Protein AF-A0A3D1A355-F1 (afdb_monomer)

pLDDT: mean 81.99, std 17.06, range [31.64, 97.62]

Mean predicted aligned error: 8.88 Å

Secondary structure (DSSP, 8-state):
----TT--PPPEEEEE-TTS-EEEEEE----TT-TT-TT--B-HHHHHHHHHHHHSSSSPPPEESSPPBSSPPPPHHHHHHHHHHHTTTTS--PPP---SS--S---GGGGHHHHHHHHHHHHHHHHHS-HHHHHHHHHHHHHHHHHHHHHHHHHHH---

Radius of gyration: 21.63 Å; Cα contacts (8 Å, |Δi|>4): 149; chains: 1; bounding box: 50×32×64 Å

Structure (mmCIF, N/CA/C/O backbone):
data_AF-A0A3D1A355-F1
#
_entry.id   AF-A0A3D1A355-F1
#
loop_
_atom_site.group_PDB
_atom_site.id
_atom_site.type_symbol
_atom_site.label_atom_id
_atom_site.label_alt_id
_atom_site.label_comp_id
_atom_site.label_asym_id
_atom_site.label_entity_id
_atom_site.label_seq_id
_atom_site.pdbx_PDB_ins_code
_atom_site.Cartn_x
_atom_site.Cartn_y
_atom_site.Cartn_z
_atom_site.occupancy
_atom_site.B_iso_or_equiv
_atom_site.auth_seq_id
_atom_site.auth_comp_id
_atom_site.auth_asym_id
_atom_site.auth_atom_id
_atom_site.pdbx_PDB_model_num
ATOM 1 N N . TRP A 1 1 ? 12.886 -3.132 8.951 1.00 47.22 1 TRP A N 1
ATOM 2 C CA . TRP A 1 1 ? 11.843 -3.458 9.930 1.00 47.22 1 TRP A CA 1
ATOM 3 C C . TRP A 1 1 ? 12.522 -3.608 11.264 1.00 47.22 1 TRP A C 1
ATOM 5 O O . TRP A 1 1 ? 13.212 -4.596 11.475 1.00 47.22 1 TRP A O 1
ATOM 15 N N . THR A 1 2 ? 12.429 -2.596 12.118 1.00 43.81 2 THR A N 1
ATOM 16 C CA . THR A 1 2 ? 12.833 -2.747 13.516 1.00 43.81 2 THR A CA 1
ATOM 17 C C . THR A 1 2 ? 11.943 -3.853 14.099 1.00 43.81 2 THR A C 1
ATOM 19 O O . THR A 1 2 ? 10.780 -3.959 13.720 1.00 43.81 2 THR A O 1
ATOM 22 N N . ARG A 1 3 ? 12.455 -4.768 14.911 1.00 45.69 3 ARG A N 1
ATOM 23 C CA . ARG A 1 3 ? 11.621 -5.766 15.596 1.00 45.69 3 ARG A CA 1
ATOM 24 C C . ARG A 1 3 ? 11.493 -5.255 17.019 1.00 45.69 3 ARG A C 1
ATOM 26 O O . ARG A 1 3 ? 12.492 -5.217 17.726 1.00 45.69 3 ARG A O 1
ATOM 33 N N . HIS A 1 4 ? 10.320 -4.757 17.401 1.00 51.03 4 HIS A N 1
ATOM 34 C CA . HIS A 1 4 ? 10.107 -4.374 18.791 1.00 51.03 4 HIS A CA 1
ATOM 35 C C . HIS A 1 4 ? 10.024 -5.665 19.630 1.00 51.03 4 HIS A C 1
ATOM 37 O O . HIS A 1 4 ? 9.323 -6.587 19.199 1.00 51.03 4 HIS A O 1
ATOM 43 N N . PRO A 1 5 ? 10.725 -5.771 20.778 1.00 57.66 5 PRO A N 1
ATOM 44 C CA . PRO A 1 5 ? 10.780 -7.001 21.579 1.00 57.66 5 PRO A CA 1
ATOM 45 C C . PRO A 1 5 ? 9.397 -7.549 21.952 1.00 57.66 5 PRO A C 1
ATOM 47 O O . PRO A 1 5 ? 9.200 -8.757 21.978 1.00 57.66 5 PRO A O 1
ATOM 50 N N . ASN A 1 6 ? 8.426 -6.650 22.137 1.00 61.88 6 ASN A N 1
ATOM 51 C CA . ASN A 1 6 ? 7.062 -6.973 22.566 1.00 61.88 6 ASN A CA 1
ATOM 52 C C . ASN A 1 6 ? 6.044 -6.956 21.410 1.00 61.88 6 ASN A C 1
ATOM 54 O O . ASN A 1 6 ? 4.846 -6.826 21.639 1.00 61.88 6 ASN A O 1
ATOM 58 N N . GLY A 1 7 ? 6.506 -7.009 20.156 1.00 58.78 7 GLY A N 1
ATOM 59 C CA . GLY A 1 7 ? 5.642 -6.827 18.989 1.00 58.78 7 GLY A CA 1
ATOM 60 C C . GLY A 1 7 ? 5.200 -5.373 18.788 1.00 58.78 7 GLY A C 1
ATOM 61 O O . GLY A 1 7 ? 5.678 -4.454 19.457 1.00 58.78 7 GLY A O 1
ATOM 62 N N . TYR A 1 8 ? 4.318 -5.160 17.812 1.00 64.81 8 TYR A N 1
ATOM 63 C CA . TYR A 1 8 ? 3.795 -3.844 17.449 1.00 64.81 8 TYR A CA 1
ATOM 64 C C . TYR A 1 8 ? 2.334 -3.720 17.862 1.00 64.81 8 TYR A C 1
ATOM 66 O O . TYR A 1 8 ? 1.510 -4.529 17.441 1.00 64.81 8 TYR A O 1
ATOM 74 N N . TYR A 1 9 ? 2.002 -2.671 18.616 1.00 67.81 9 TYR A N 1
ATOM 75 C CA . TYR A 1 9 ? 0.607 -2.312 18.852 1.00 67.81 9 TYR A CA 1
ATOM 76 C C . TYR A 1 9 ? -0.047 -1.902 17.534 1.00 67.81 9 TYR A C 1
ATOM 78 O O . TYR A 1 9 ? 0.402 -0.968 16.861 1.00 67.81 9 TYR A O 1
ATOM 86 N N . GLN A 1 10 ? -1.106 -2.617 17.171 1.00 74.44 10 GLN A N 1
ATOM 87 C CA . GLN A 1 10 ? -1.944 -2.273 16.035 1.00 74.44 10 GLN A CA 1
ATOM 88 C C . GLN A 1 10 ? -3.004 -1.262 16.469 1.00 74.44 10 GLN A C 1
ATOM 90 O O . GLN A 1 10 ? -3.483 -1.322 17.602 1.00 74.44 10 GLN A O 1
ATOM 95 N N . PRO A 1 11 ? -3.386 -0.325 15.591 1.00 82.38 11 PRO A N 1
ATOM 96 C CA . PRO A 1 11 ? -4.512 0.548 15.864 1.00 82.38 11 PRO A CA 1
ATOM 97 C C . PRO A 1 11 ? -5.788 -0.255 16.093 1.00 82.38 11 PRO A C 1
ATOM 99 O O . PRO A 1 11 ? -6.059 -1.223 15.381 1.00 82.38 11 PRO A O 1
ATOM 102 N N . ALA A 1 12 ? -6.586 0.203 17.043 1.00 89.12 12 ALA A N 1
ATOM 103 C CA . ALA A 1 12 ? -7.911 -0.313 17.325 1.00 89.12 12 ALA A CA 1
ATOM 104 C C . ALA A 1 12 ? -8.807 0.847 17.764 1.00 89.12 12 ALA A C 1
ATOM 106 O O . ALA A 1 12 ? -8.314 1.886 18.209 1.00 89.12 12 ALA A O 1
ATOM 107 N N . ILE A 1 13 ? -10.113 0.661 17.620 1.00 93.06 13 ILE A N 1
ATOM 108 C CA . ILE A 1 13 ? -11.136 1.554 18.159 1.00 93.06 13 ILE A CA 1
ATOM 109 C C . ILE A 1 13 ? -12.038 0.682 19.017 1.00 93.06 13 ILE A C 1
ATOM 111 O O . ILE A 1 13 ? -12.472 -0.377 18.571 1.00 93.06 13 ILE A O 1
ATOM 115 N N . VAL A 1 14 ? -12.312 1.120 20.239 1.00 95.56 14 VAL A N 1
ATOM 116 C CA . VAL A 1 14 ? -13.315 0.508 21.105 1.00 95.56 14 VAL A CA 1
ATOM 117 C C . VAL A 1 14 ? -14.137 1.621 21.740 1.00 95.56 14 VAL A C 1
ATOM 119 O O . VAL A 1 14 ? -13.577 2.598 22.235 1.00 95.56 14 VAL A O 1
ATOM 122 N N . ALA A 1 15 ? -15.455 1.488 21.688 1.00 96.75 15 ALA A N 1
ATOM 123 C CA . ALA A 1 15 ? -16.397 2.350 22.384 1.00 96.75 15 ALA A CA 1
ATOM 124 C C . ALA A 1 15 ? -17.159 1.500 23.397 1.00 96.75 15 ALA A C 1
ATOM 126 O O . ALA A 1 15 ? -17.649 0.422 23.057 1.00 96.75 15 ALA A O 1
ATOM 127 N N . ILE A 1 16 ? -17.231 1.976 24.637 1.00 96.62 16 ILE A N 1
ATOM 128 C CA . ILE A 1 16 ? -17.814 1.248 25.765 1.00 96.62 16 ILE A CA 1
ATOM 129 C C . ILE A 1 16 ? -18.778 2.192 26.487 1.00 96.62 16 ILE A C 1
ATOM 131 O O . ILE A 1 16 ? -18.446 3.360 26.701 1.00 96.62 16 ILE A O 1
ATOM 135 N N . SER A 1 17 ? -19.972 1.708 26.831 1.00 95.00 17 SER A N 1
ATOM 136 C CA . SER A 1 17 ? -20.941 2.452 27.638 1.00 95.00 17 SER A CA 1
ATOM 137 C C . SER A 1 17 ? -20.497 2.534 29.104 1.00 95.00 17 SER A C 1
ATOM 139 O O . SER A 1 17 ? -19.560 1.855 29.531 1.00 95.00 17 SER A O 1
ATOM 141 N N . LYS A 1 18 ? -21.185 3.348 29.914 1.00 93.69 18 LYS A N 1
ATOM 142 C CA . LYS A 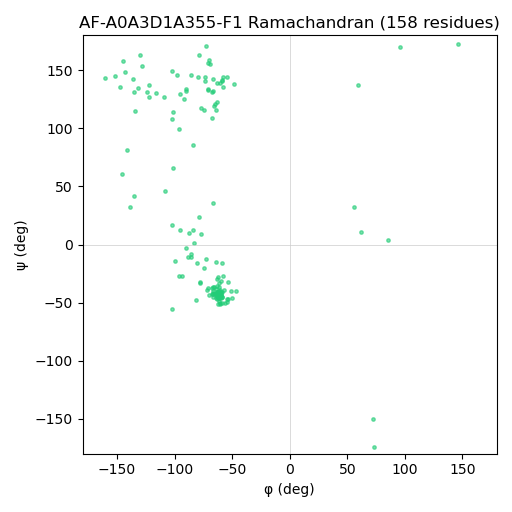1 18 ? -20.892 3.453 31.356 1.00 93.69 18 LYS A CA 1
ATOM 143 C C . LYS A 1 18 ? -21.121 2.133 32.098 1.00 93.69 18 LYS A C 1
ATOM 145 O O . LYS A 1 18 ? -20.464 1.867 33.095 1.00 93.69 18 LYS A O 1
ATOM 150 N N . GLU A 1 19 ? -22.020 1.308 31.583 1.00 93.25 19 GLU A N 1
ATOM 151 C CA . GLU A 1 19 ? -22.401 -0.005 32.102 1.00 93.25 19 GLU A CA 1
ATOM 152 C C . GLU A 1 19 ? -21.438 -1.115 31.643 1.00 93.25 19 GLU A C 1
ATOM 154 O O . GLU A 1 19 ? -21.643 -2.281 31.965 1.00 93.25 19 GLU A O 1
ATOM 159 N N . GLY A 1 20 ? -20.387 -0.774 30.885 1.00 93.50 20 GLY A N 1
ATOM 160 C CA . GLY A 1 20 ? -19.388 -1.728 30.398 1.00 93.50 20 GLY A CA 1
ATOM 161 C C . GLY A 1 20 ? -19.764 -2.443 29.098 1.00 93.50 20 GLY A C 1
ATOM 162 O O . GLY A 1 20 ? -18.994 -3.277 28.631 1.00 93.50 20 GLY A O 1
ATOM 163 N N . LYS A 1 21 ? -20.904 -2.102 28.486 1.00 95.00 21 LYS A N 1
ATOM 164 C CA . LYS A 1 21 ? -21.349 -2.668 27.205 1.00 95.00 21 LYS A CA 1
ATOM 165 C C . LYS A 1 21 ? -20.482 -2.153 26.057 1.00 95.00 21 LYS A C 1
ATOM 167 O O . LYS A 1 21 ? -20.264 -0.947 25.938 1.00 95.00 21 LYS A O 1
ATOM 172 N N . ILE A 1 22 ? -20.041 -3.035 25.166 1.00 97.00 22 ILE A N 1
ATOM 173 C CA . ILE A 1 22 ? -19.298 -2.652 23.960 1.00 97.00 22 ILE A CA 1
ATOM 174 C C . ILE A 1 22 ? -20.280 -2.092 22.927 1.00 97.00 22 ILE A C 1
ATOM 176 O O . ILE A 1 22 ? -21.151 -2.804 22.437 1.00 97.00 22 ILE A O 1
ATOM 180 N N . LEU A 1 23 ? -20.115 -0.821 22.567 1.00 97.25 23 LEU A N 1
ATOM 181 C CA . LEU A 1 23 ? -20.941 -0.125 21.573 1.00 97.25 23 LEU A CA 1
ATOM 182 C C . LEU A 1 23 ? -20.335 -0.177 20.169 1.00 97.25 23 LEU A C 1
ATOM 184 O O . LEU A 1 23 ? -21.047 -0.105 19.179 1.00 97.25 23 LEU A O 1
ATOM 188 N N . TYR A 1 24 ? -19.014 -0.301 20.075 1.00 97.62 24 TYR A N 1
ATOM 189 C CA . TYR A 1 24 ? -18.309 -0.490 18.813 1.00 97.62 24 TYR A CA 1
ATOM 190 C C . TYR A 1 24 ? -16.928 -1.072 19.091 1.00 97.62 24 TYR A C 1
ATOM 192 O O . TYR A 1 24 ? -16.281 -0.695 20.072 1.00 97.62 24 TYR A O 1
ATOM 200 N N . ARG A 1 25 ? -16.442 -1.965 18.228 1.00 96.19 25 ARG A N 1
ATOM 201 C CA . ARG A 1 25 ? -15.057 -2.436 18.285 1.00 96.19 25 ARG A CA 1
ATOM 202 C C . ARG A 1 25 ? -14.523 -2.753 16.896 1.00 96.19 25 ARG A C 1
ATOM 204 O O . ARG A 1 25 ? -15.161 -3.437 16.106 1.00 96.19 25 ARG A O 1
ATOM 211 N N . TRP A 1 26 ? -13.305 -2.301 16.644 1.00 93.75 26 TRP A N 1
ATOM 212 C CA . TRP A 1 26 ? -12.553 -2.546 15.423 1.00 93.75 26 TRP A CA 1
ATOM 213 C C . TRP A 1 26 ? -11.077 -2.728 15.761 1.00 93.75 26 TRP A C 1
ATOM 215 O O . TRP A 1 26 ? -10.551 -2.091 16.678 1.00 93.75 26 TRP A O 1
ATOM 225 N N . ARG A 1 27 ? -10.379 -3.547 14.976 1.00 87.88 27 ARG A N 1
ATOM 226 C CA . ARG A 1 27 ? -8.920 -3.663 15.032 1.00 87.88 27 ARG A CA 1
ATOM 227 C C . ARG A 1 27 ? -8.337 -3.681 13.631 1.00 87.88 27 ARG A C 1
ATOM 229 O O . ARG A 1 27 ? -8.873 -4.313 12.725 1.00 87.88 27 ARG A O 1
ATOM 236 N N . CYS A 1 28 ? -7.189 -3.043 13.473 1.00 80.88 28 CYS A N 1
ATOM 237 C CA . CYS A 1 28 ? -6.420 -3.111 12.245 1.00 80.88 28 CYS A CA 1
ATOM 238 C C . CYS A 1 28 ? -5.878 -4.532 12.058 1.00 80.88 28 CYS A C 1
ATOM 240 O O . CYS A 1 28 ? -4.962 -4.932 12.769 1.00 80.88 28 CYS A O 1
ATOM 242 N N . VAL A 1 29 ? -6.415 -5.284 11.097 1.00 74.81 29 VAL A N 1
ATOM 243 C CA . VAL A 1 29 ? -5.840 -6.569 10.684 1.00 74.81 29 VAL A CA 1
ATOM 244 C C . VAL A 1 29 ? -4.877 -6.317 9.520 1.00 74.81 29 VAL A C 1
ATOM 246 O O . VAL A 1 29 ? -5.274 -5.724 8.512 1.00 74.81 29 VAL A O 1
ATOM 249 N N . PRO A 1 30 ? -3.611 -6.742 9.615 1.00 63.25 30 PRO A N 1
ATOM 250 C CA . PRO A 1 30 ? -2.671 -6.645 8.508 1.00 63.25 30 PRO A CA 1
ATOM 251 C C . PRO A 1 30 ? -3.139 -7.523 7.351 1.00 63.25 30 PRO A C 1
ATOM 253 O O . PRO A 1 30 ? -3.223 -8.742 7.472 1.00 63.25 30 PRO A O 1
ATOM 256 N N . ARG A 1 31 ? -3.461 -6.894 6.225 1.00 62.41 31 ARG A N 1
ATOM 257 C CA . ARG A 1 31 ? -3.882 -7.558 4.987 1.00 62.41 31 ARG A CA 1
ATOM 258 C C . ARG A 1 31 ? -3.052 -7.014 3.823 1.00 62.41 31 ARG A C 1
ATOM 260 O O . ARG A 1 31 ? -2.499 -5.917 3.911 1.00 62.41 31 ARG A O 1
ATOM 267 N N . TYR A 1 32 ? -3.033 -7.726 2.693 1.00 56.06 32 TYR A N 1
ATOM 268 C CA . TYR A 1 32 ? -2.512 -7.196 1.416 1.00 56.06 32 TYR A CA 1
ATOM 269 C C . TYR A 1 32 ? -3.228 -5.941 0.940 1.00 56.06 32 TYR A C 1
ATOM 271 O O . TYR A 1 32 ? -2.751 -5.263 0.046 1.00 56.06 32 TYR A O 1
ATOM 279 N N . SER A 1 33 ? -4.391 -5.650 1.498 1.00 53.28 33 SER A N 1
ATOM 280 C CA . SER A 1 33 ? -5.142 -4.436 1.246 1.00 53.28 33 SER A CA 1
ATOM 281 C C . SER A 1 33 ? -4.868 -3.357 2.290 1.00 53.28 33 SER A C 1
ATOM 283 O O . SER A 1 33 ? -5.649 -2.436 2.346 1.00 53.28 33 SER A O 1
ATOM 285 N N . ASN A 1 34 ? -3.841 -3.480 3.144 1.00 57.19 34 ASN A N 1
ATOM 286 C CA . ASN A 1 34 ? -3.494 -2.514 4.200 1.00 57.19 34 ASN A CA 1
ATOM 287 C C . ASN A 1 34 ? -1.971 -2.253 4.223 1.00 57.19 34 ASN A C 1
ATOM 289 O O . ASN A 1 34 ? -1.285 -2.275 5.250 1.00 57.19 34 ASN A O 1
ATOM 293 N N . LEU A 1 35 ? -1.411 -2.124 3.018 1.00 57.50 35 LEU A N 1
ATOM 294 C CA . LEU A 1 35 ? 0.026 -2.158 2.723 1.00 57.50 35 LEU A CA 1
ATOM 295 C C . LEU A 1 35 ? 0.764 -0.896 3.146 1.00 57.50 35 LEU A C 1
ATOM 297 O O . LEU A 1 35 ? 1.981 -0.924 3.343 1.00 57.50 35 LEU A O 1
ATOM 301 N N . SER A 1 36 ? 0.031 0.202 3.326 1.00 51.72 36 SER A N 1
ATOM 302 C CA . SER A 1 36 ? 0.573 1.427 3.906 1.00 51.72 36 SER A CA 1
ATOM 303 C C . SER A 1 36 ? 0.714 1.346 5.437 1.00 51.72 36 SER A C 1
ATOM 305 O O . SER A 1 36 ? 1.015 2.352 6.084 1.00 51.72 36 SER A O 1
ATOM 307 N N . GLY A 1 37 ? 0.524 0.158 6.022 1.00 54.34 37 GLY A N 1
ATOM 308 C CA . GLY A 1 37 ? 0.563 -0.071 7.458 1.00 54.34 37 GLY A CA 1
ATOM 309 C C . GLY A 1 37 ? -0.666 0.504 8.152 1.00 54.34 37 GLY A C 1
ATOM 310 O O . GLY A 1 37 ? -1.731 0.636 7.575 1.00 54.34 37 GLY A O 1
ATOM 311 N N . ALA A 1 38 ? -0.499 0.910 9.405 1.00 54.91 38 ALA A N 1
ATOM 312 C CA . ALA A 1 38 ? -1.508 1.546 10.250 1.00 54.91 38 ALA A CA 1
ATOM 313 C C . ALA A 1 38 ? -1.949 2.957 9.778 1.00 54.91 38 ALA A C 1
ATOM 315 O O . ALA A 1 38 ? -2.172 3.827 10.622 1.00 54.91 38 ALA A O 1
ATOM 316 N N . GLY A 1 39 ? -2.043 3.229 8.475 1.00 57.81 39 GLY A N 1
ATOM 317 C CA . GLY A 1 39 ? -2.400 4.542 7.928 1.00 57.81 39 GLY A CA 1
ATOM 318 C C . GLY A 1 39 ? -3.906 4.798 7.913 1.00 57.81 39 GLY A C 1
ATOM 319 O O . GLY A 1 39 ? -4.353 5.833 8.400 1.00 57.81 39 GLY A O 1
ATOM 320 N N . ALA A 1 40 ? -4.685 3.834 7.425 1.00 70.25 40 ALA A N 1
ATOM 321 C CA . ALA A 1 40 ? -6.132 3.969 7.310 1.00 70.25 40 ALA A CA 1
ATOM 322 C C . ALA A 1 40 ? -6.840 3.724 8.654 1.00 70.25 40 ALA A C 1
ATOM 324 O O . ALA A 1 40 ? -6.422 2.889 9.467 1.00 70.25 40 ALA A O 1
ATOM 325 N N . ARG A 1 41 ? -7.912 4.474 8.904 1.00 82.12 41 ARG A N 1
ATOM 326 C CA . ARG A 1 41 ? -8.811 4.298 10.052 1.00 82.12 41 ARG A CA 1
ATOM 327 C C . ARG A 1 41 ? -10.245 4.218 9.545 1.00 82.12 41 ARG A C 1
ATOM 329 O O . ARG A 1 41 ? -10.517 4.824 8.505 1.00 82.12 41 ARG A O 1
ATOM 336 N N . PRO A 1 42 ? -11.139 3.550 10.289 1.00 90.06 42 PRO A N 1
ATOM 337 C CA . PRO A 1 42 ? -12.566 3.748 10.114 1.00 90.06 42 PRO A CA 1
ATOM 338 C C . PRO A 1 42 ? -12.898 5.246 10.097 1.00 90.06 42 PRO A C 1
ATOM 340 O O . PRO A 1 42 ? -12.315 6.018 10.869 1.00 90.06 42 PRO A O 1
ATOM 343 N N . ALA A 1 43 ? -13.779 5.655 9.194 1.00 91.62 43 ALA A N 1
ATOM 344 C CA . ALA A 1 43 ? -14.250 7.022 9.078 1.00 91.62 43 ALA A CA 1
ATOM 345 C C . ALA A 1 43 ? -15.005 7.420 10.357 1.00 91.62 43 ALA A C 1
ATOM 347 O O . ALA A 1 43 ? -15.697 6.608 10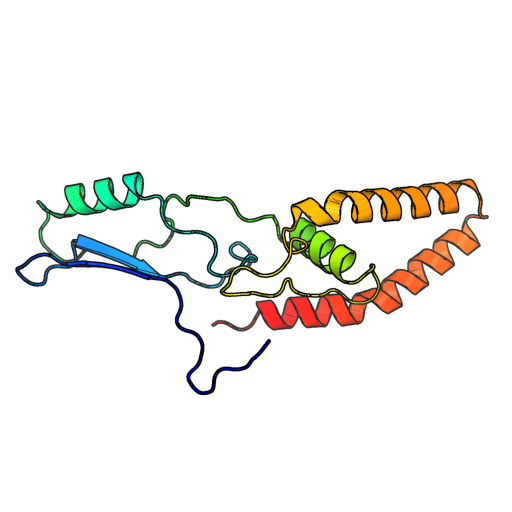.970 1.00 91.62 43 ALA A O 1
ATOM 348 N N . ALA A 1 44 ? -14.792 8.649 10.830 1.00 93.06 44 ALA A N 1
ATOM 349 C CA . ALA A 1 44 ? -15.276 9.063 12.148 1.00 93.06 44 ALA A CA 1
ATOM 350 C C . ALA A 1 44 ? -16.811 9.130 12.213 1.00 93.06 44 ALA A C 1
ATOM 352 O O . ALA A 1 44 ? -17.404 8.764 13.224 1.00 93.06 44 ALA A O 1
ATOM 353 N N . ASP A 1 45 ? -17.434 9.570 11.125 1.00 95.56 45 ASP A N 1
ATOM 354 C CA . ASP A 1 45 ? -18.876 9.577 10.901 1.00 95.56 45 ASP A CA 1
ATOM 355 C C . ASP A 1 45 ? -19.457 8.162 10.872 1.00 95.56 45 ASP A C 1
ATOM 357 O O . ASP A 1 45 ? -20.419 7.896 11.591 1.00 95.56 45 ASP A O 1
ATOM 361 N N . TYR A 1 46 ? -18.826 7.241 10.140 1.00 95.56 46 TYR A N 1
ATOM 362 C CA . TYR A 1 46 ? -19.195 5.825 10.142 1.00 95.56 46 TYR A CA 1
ATOM 363 C C . TYR A 1 46 ? -19.152 5.238 11.561 1.00 95.56 46 TYR A C 1
ATOM 365 O O . TYR A 1 46 ? -20.131 4.665 12.038 1.00 95.56 46 TYR A O 1
ATOM 373 N N . VAL A 1 47 ? -18.044 5.439 12.286 1.00 96.12 47 VAL A N 1
ATOM 374 C CA . VAL A 1 47 ? -17.894 4.948 13.667 1.00 96.12 47 VAL A CA 1
ATOM 375 C C . VAL A 1 47 ? -18.972 5.529 14.578 1.00 96.12 47 VAL A C 1
ATOM 377 O O . VAL A 1 47 ? -19.549 4.804 15.386 1.00 96.12 47 VAL A O 1
ATOM 380 N N . TRP A 1 48 ? -19.256 6.827 14.460 1.00 96.69 48 TRP A N 1
ATOM 381 C CA . TRP A 1 48 ? -20.277 7.478 15.273 1.00 96.69 48 TRP A CA 1
ATOM 382 C C . TRP A 1 48 ? -21.671 6.900 15.017 1.00 96.69 48 TRP A C 1
ATOM 384 O O . TRP A 1 48 ? -22.377 6.576 15.971 1.00 96.69 48 TRP A O 1
ATOM 394 N N . GLN A 1 49 ? -22.035 6.684 13.752 1.00 96.31 49 GLN A N 1
ATOM 395 C CA . GLN A 1 49 ? -23.302 6.048 13.386 1.00 96.31 49 GLN A CA 1
ATOM 396 C C . GLN A 1 49 ? -23.422 4.636 13.972 1.00 96.31 49 GLN A C 1
ATOM 398 O O . GLN A 1 49 ? -24.461 4.297 14.538 1.00 96.31 49 GLN A O 1
ATOM 403 N N . GLN A 1 50 ? -22.351 3.836 13.912 1.00 96.44 50 GLN A N 1
ATOM 404 C CA . GLN A 1 50 ? -22.344 2.487 14.487 1.00 96.44 50 GLN A CA 1
ATOM 405 C C . GLN A 1 50 ? -22.525 2.497 16.006 1.00 96.44 50 GLN A C 1
ATOM 407 O O . GLN A 1 50 ? -23.286 1.686 16.538 1.00 96.44 50 GLN A O 1
ATOM 412 N N . ILE A 1 51 ? -21.871 3.437 16.699 1.00 96.56 51 ILE A N 1
ATOM 413 C CA . ILE A 1 51 ? -22.044 3.629 18.143 1.00 96.56 51 ILE A CA 1
ATOM 414 C C . ILE A 1 51 ? -23.502 3.966 18.452 1.00 96.56 51 ILE A C 1
ATOM 416 O O . ILE A 1 51 ? -24.092 3.314 19.308 1.00 96.56 51 ILE A O 1
ATOM 420 N N . GLN A 1 52 ? -24.093 4.944 17.756 1.00 96.19 52 GLN A N 1
ATOM 421 C CA . GLN A 1 52 ? -25.480 5.359 17.987 1.00 96.19 52 GLN A CA 1
ATOM 422 C C . GLN A 1 52 ? -26.463 4.204 17.776 1.00 96.19 52 GLN A C 1
ATOM 424 O O . GLN A 1 52 ? -27.309 3.963 18.635 1.00 96.19 52 GLN A O 1
ATOM 429 N N . ALA A 1 53 ? -26.300 3.445 16.690 1.00 93.94 53 ALA A N 1
ATOM 430 C CA . ALA A 1 53 ? -27.130 2.280 16.397 1.00 93.94 53 ALA A CA 1
ATOM 431 C C . ALA A 1 53 ? -27.047 1.201 17.492 1.00 93.94 53 ALA A C 1
ATOM 433 O O . ALA A 1 53 ? -28.028 0.514 17.758 1.00 93.94 53 ALA A O 1
ATOM 434 N N . HIS A 1 54 ? -25.897 1.069 18.158 1.00 94.50 54 HIS A N 1
ATOM 435 C CA . HIS A 1 54 ? -25.689 0.087 19.220 1.00 94.50 54 HIS A CA 1
ATOM 436 C C . HIS A 1 54 ? -26.027 0.593 20.623 1.00 94.50 54 HIS A C 1
ATOM 438 O O . HIS A 1 54 ? -25.946 -0.194 21.563 1.00 94.50 54 HIS A O 1
ATOM 444 N N . ILE A 1 55 ? -26.417 1.854 20.824 1.00 93.44 55 ILE A N 1
ATOM 445 C CA . ILE A 1 55 ? -26.849 2.320 22.154 1.00 93.44 55 ILE A CA 1
ATOM 446 C C . ILE A 1 55 ? -28.116 1.573 22.586 1.00 93.44 55 ILE A C 1
ATOM 448 O O . ILE A 1 55 ? -28.167 1.050 23.698 1.00 93.44 55 ILE A O 1
ATOM 452 N N . GLU A 1 56 ? -29.091 1.458 21.685 1.00 87.31 56 GLU A N 1
ATOM 453 C CA . GLU A 1 56 ? -30.438 0.952 21.983 1.00 87.31 56 GLU A CA 1
ATOM 454 C C . GLU A 1 56 ? -30.563 -0.579 21.908 1.00 87.31 56 GLU A C 1
ATOM 456 O O . GLU A 1 56 ? -31.581 -1.148 22.296 1.00 87.31 56 GLU A O 1
ATOM 461 N N . THR A 1 57 ? -29.529 -1.275 21.433 1.00 88.94 57 THR A N 1
ATOM 462 C CA . THR A 1 57 ? -29.539 -2.738 21.311 1.00 88.94 57 THR A CA 1
ATOM 463 C C . THR A 1 57 ? -29.284 -3.437 22.648 1.00 88.94 57 THR A C 1
ATOM 465 O O . THR A 1 57 ? -28.763 -2.857 23.600 1.00 88.94 57 THR A O 1
ATOM 468 N N . SER A 1 58 ? -29.598 -4.725 22.744 1.00 86.00 58 SER A N 1
ATOM 469 C CA . SER A 1 58 ? -29.145 -5.572 23.852 1.00 86.00 58 SER A CA 1
ATOM 470 C C . SER A 1 58 ? -27.867 -6.323 23.462 1.00 86.00 58 SER A C 1
ATOM 472 O O . SER A 1 58 ? -27.853 -6.989 22.429 1.00 86.00 58 SER A O 1
ATOM 474 N N . GLY A 1 59 ? -26.831 -6.273 24.306 1.00 90.38 59 GLY A N 1
ATOM 475 C CA . GLY A 1 59 ? -25.581 -7.029 24.121 1.00 90.38 59 GLY A CA 1
ATOM 476 C C . GLY A 1 59 ? -24.441 -6.265 23.435 1.00 90.38 59 GLY A C 1
ATOM 477 O O . GLY A 1 59 ? -24.618 -5.160 22.932 1.00 90.38 59 GLY A O 1
ATOM 478 N N . ASP A 1 60 ? -23.248 -6.855 23.455 1.00 95.94 60 ASP A N 1
ATOM 479 C CA . ASP A 1 60 ? -22.028 -6.242 22.923 1.00 95.94 60 ASP A CA 1
ATOM 480 C C . ASP A 1 60 ? -21.995 -6.213 21.389 1.00 95.94 60 ASP A C 1
ATOM 482 O O . ASP A 1 60 ? -22.328 -7.198 20.726 1.00 95.94 60 ASP A O 1
ATOM 486 N N . ALA A 1 61 ? -21.489 -5.116 20.822 1.00 94.69 61 ALA A N 1
ATOM 487 C CA . ALA A 1 61 ? -21.245 -4.994 19.390 1.00 94.69 61 ALA A CA 1
ATOM 488 C C . ALA A 1 61 ? -20.270 -6.075 18.887 1.00 94.69 61 ALA A C 1
ATOM 490 O O . ALA A 1 61 ? -19.266 -6.412 19.531 1.00 94.69 61 ALA A O 1
ATOM 491 N N . ILE A 1 62 ? -20.534 -6.624 17.702 1.00 94.88 62 ILE A N 1
ATOM 492 C CA . ILE A 1 62 ? -19.640 -7.585 17.039 1.00 94.88 62 ILE A CA 1
ATOM 493 C C . ILE A 1 62 ? -18.366 -6.858 16.564 1.00 94.88 62 ILE A C 1
ATOM 495 O O . ILE A 1 62 ? -18.323 -5.631 16.501 1.00 94.88 62 ILE A O 1
ATOM 499 N N . LEU A 1 63 ? -17.279 -7.601 16.336 1.00 94.50 63 LEU A N 1
ATOM 500 C CA . LEU A 1 63 ? -16.076 -7.038 15.724 1.00 94.50 63 LEU A CA 1
ATOM 501 C C . LEU A 1 63 ? -16.387 -6.564 14.306 1.00 94.50 63 LEU A C 1
ATOM 503 O O . LEU A 1 63 ? -16.799 -7.368 13.477 1.00 94.50 63 LEU A O 1
ATOM 507 N N . ASP A 1 64 ? -16.145 -5.285 14.037 1.00 93.31 64 ASP A N 1
ATOM 508 C CA . ASP A 1 64 ? -16.250 -4.751 12.686 1.00 93.31 64 ASP A CA 1
ATOM 509 C C . ASP A 1 64 ? -15.045 -5.214 11.850 1.00 93.31 64 ASP A C 1
ATOM 511 O O . ASP A 1 64 ? -13.888 -4.901 12.162 1.00 93.31 64 ASP A O 1
ATOM 515 N N . GLU A 1 65 ? -15.316 -6.012 10.817 1.00 89.00 65 GLU A N 1
ATOM 516 C CA . GLU A 1 65 ? -14.309 -6.587 9.921 1.00 89.00 65 GLU A CA 1
ATOM 517 C C . GLU A 1 65 ? -14.159 -5.831 8.593 1.00 89.00 65 GLU A C 1
ATOM 519 O O . GLU A 1 65 ? -13.165 -6.059 7.889 1.00 89.00 65 GLU A O 1
ATOM 524 N N . ASP A 1 66 ? -15.109 -4.950 8.264 1.00 88.56 66 ASP A N 1
ATOM 525 C CA . ASP A 1 66 ? -15.167 -4.207 6.999 1.00 88.56 66 ASP A CA 1
ATOM 526 C C . ASP A 1 66 ? -15.744 -2.790 7.194 1.00 88.56 66 ASP A C 1
ATOM 528 O O . ASP A 1 66 ? -16.789 -2.447 6.638 1.00 88.56 66 ASP A O 1
ATOM 532 N N . PRO A 1 67 ? -15.084 -1.948 8.008 1.00 90.00 67 PRO A N 1
ATOM 533 C CA . PRO A 1 67 ? -15.552 -0.592 8.244 1.00 90.00 67 PRO A CA 1
ATOM 534 C C . PRO A 1 67 ? -15.345 0.280 7.007 1.00 90.00 67 PRO A C 1
ATOM 536 O O . PRO A 1 67 ? -14.404 0.088 6.228 1.00 90.00 67 PRO A O 1
ATOM 539 N N . GLU A 1 68 ? -16.131 1.346 6.894 1.00 90.19 68 GLU A N 1
ATOM 540 C CA . GLU A 1 68 ? -15.825 2.399 5.934 1.00 90.19 68 GLU A CA 1
ATOM 541 C C . GLU A 1 68 ? -14.521 3.099 6.334 1.00 90.19 68 GLU A C 1
ATOM 543 O O . GLU A 1 68 ? -14.405 3.656 7.423 1.00 90.19 68 GLU A O 1
ATOM 548 N N . MET A 1 69 ? -13.511 3.057 5.464 1.00 85.06 69 MET A N 1
ATOM 549 C CA . MET A 1 69 ? -12.175 3.587 5.748 1.00 85.06 69 MET A CA 1
ATOM 550 C C . MET A 1 69 ? -11.986 4.991 5.168 1.00 85.06 69 MET A C 1
ATOM 552 O O . MET A 1 69 ? -12.401 5.278 4.049 1.00 85.06 69 MET A O 1
ATOM 556 N N . THR A 1 70 ? -11.226 5.842 5.864 1.00 81.62 70 THR A N 1
ATOM 557 C CA . THR A 1 70 ? -10.873 7.203 5.403 1.00 81.62 70 THR A CA 1
ATOM 558 C C . THR A 1 70 ? -10.012 7.239 4.137 1.00 81.62 70 THR A C 1
ATOM 560 O O . THR A 1 70 ? -9.855 8.286 3.506 1.00 81.62 70 THR A O 1
ATOM 563 N N . SER A 1 71 ? -9.413 6.111 3.761 1.00 73.25 71 SER A N 1
ATOM 564 C CA . SER A 1 71 ? -8.570 5.995 2.577 1.00 73.25 71 SER A CA 1
ATOM 565 C C . SER A 1 71 ? -8.594 4.577 2.028 1.00 73.25 71 SER A C 1
ATOM 567 O O . SER A 1 71 ? -8.605 3.621 2.801 1.00 73.25 71 SER A O 1
ATOM 569 N N . LYS A 1 72 ? -8.528 4.452 0.700 1.00 70.81 72 LYS A N 1
ATOM 570 C CA . LYS A 1 72 ? -8.355 3.168 0.017 1.00 70.81 72 LYS A CA 1
ATOM 571 C C . LYS A 1 72 ? -6.874 2.879 -0.179 1.00 70.81 72 LYS A C 1
ATOM 573 O O . LYS A 1 72 ? -6.128 3.731 -0.667 1.00 70.81 72 LYS A O 1
ATOM 578 N N . ASP A 1 73 ? -6.466 1.669 0.165 1.00 70.81 73 ASP A N 1
ATOM 579 C CA . ASP A 1 73 ? -5.132 1.178 -0.136 1.00 70.81 73 ASP A CA 1
ATOM 580 C C . ASP A 1 73 ? -4.930 0.947 -1.638 1.00 70.81 73 ASP A C 1
ATOM 582 O O . ASP A 1 73 ? -5.866 0.725 -2.410 1.00 70.81 73 ASP A O 1
ATOM 586 N N . PHE A 1 74 ? -3.668 0.997 -2.063 1.00 72.38 74 PHE A N 1
ATOM 587 C CA . PHE A 1 74 ? -3.304 0.659 -3.434 1.00 72.38 74 PHE A CA 1
ATOM 588 C C . PHE A 1 74 ? -3.377 -0.860 -3.654 1.00 72.38 74 PHE A C 1
ATOM 590 O O . PHE A 1 74 ? -2.961 -1.617 -2.773 1.00 72.38 74 PHE A O 1
ATOM 597 N N . PRO A 1 75 ? -3.792 -1.326 -4.848 1.00 78.56 75 PRO A N 1
ATOM 598 C CA . PRO A 1 75 ? -3.648 -2.729 -5.226 1.00 78.56 75 PRO A CA 1
ATOM 599 C C . PRO A 1 75 ? -2.193 -3.202 -5.086 1.00 78.56 75 PRO A C 1
ATOM 601 O O . PRO A 1 75 ? -1.262 -2.457 -5.405 1.00 78.56 75 PRO A O 1
ATOM 604 N N . TRP A 1 76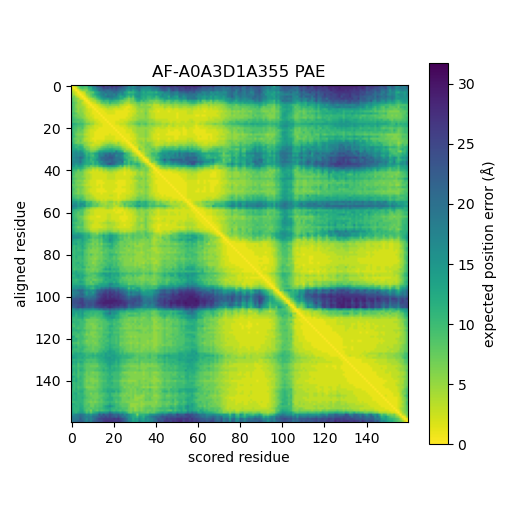 ? -1.986 -4.457 -4.673 1.00 77.38 76 TRP A N 1
ATOM 605 C CA . TRP A 1 76 ? -0.649 -5.019 -4.418 1.00 77.38 76 TRP A CA 1
ATOM 606 C C . TRP A 1 76 ? 0.368 -4.803 -5.558 1.00 77.38 76 TRP A C 1
ATOM 608 O O . TRP A 1 76 ? 1.476 -4.350 -5.261 1.00 77.38 76 TRP A O 1
ATOM 618 N N . PRO A 1 77 ? 0.040 -5.027 -6.850 1.00 84.88 77 PRO A N 1
ATOM 619 C CA . PRO A 1 77 ? 0.992 -4.779 -7.936 1.00 84.88 77 PRO A CA 1
ATOM 620 C C . PRO A 1 77 ? 1.421 -3.309 -8.024 1.00 84.88 77 PRO A C 1
ATOM 622 O O . PRO A 1 77 ? 2.598 -3.008 -8.211 1.00 84.88 77 PRO A O 1
ATOM 625 N N . VAL A 1 78 ? 0.479 -2.383 -7.820 1.00 84.56 78 VAL A N 1
ATOM 626 C CA . VAL A 1 78 ? 0.742 -0.936 -7.833 1.00 84.56 78 VAL A CA 1
ATOM 627 C C . VAL A 1 78 ? 1.635 -0.551 -6.655 1.00 84.56 78 VAL A C 1
ATOM 629 O O . VAL A 1 78 ? 2.601 0.195 -6.814 1.00 84.56 78 VAL A O 1
ATOM 632 N N . PHE A 1 79 ? 1.363 -1.107 -5.474 1.00 82.00 79 PHE A N 1
ATOM 633 C CA . PHE A 1 79 ? 2.207 -0.908 -4.303 1.00 82.00 79 PHE A CA 1
ATOM 634 C C . PHE A 1 79 ? 3.632 -1.436 -4.519 1.00 82.00 79 PHE A C 1
ATOM 636 O O . PHE A 1 79 ? 4.598 -0.732 -4.223 1.00 82.00 79 PHE A O 1
ATOM 643 N N . LEU A 1 80 ? 3.783 -2.630 -5.100 1.00 86.25 80 LEU A N 1
ATOM 644 C CA . LEU A 1 80 ? 5.087 -3.213 -5.412 1.00 86.25 80 LEU A CA 1
ATOM 645 C C . LEU A 1 80 ? 5.895 -2.325 -6.371 1.00 86.25 80 LEU A C 1
ATOM 647 O O . LEU A 1 80 ? 7.089 -2.118 -6.149 1.00 86.25 80 LEU A O 1
ATOM 651 N N . MET A 1 81 ? 5.246 -1.737 -7.379 1.00 89.25 81 MET A N 1
ATOM 652 C CA . MET A 1 81 ? 5.886 -0.774 -8.282 1.00 89.25 81 MET A CA 1
ATOM 653 C C . MET A 1 81 ? 6.406 0.454 -7.530 1.00 89.25 81 MET A C 1
ATOM 655 O O . MET A 1 81 ? 7.529 0.900 -7.777 1.00 89.25 81 MET A O 1
ATOM 659 N N . PHE A 1 82 ? 5.650 0.972 -6.558 1.00 88.25 82 PHE A N 1
ATOM 660 C CA . PHE A 1 82 ? 6.127 2.064 -5.710 1.00 88.25 82 PHE A CA 1
ATOM 661 C C . PHE A 1 82 ? 7.336 1.667 -4.852 1.00 88.25 82 PHE A C 1
ATOM 663 O O . PHE A 1 82 ? 8.265 2.466 -4.714 1.00 88.25 82 PHE A O 1
ATOM 670 N N . LEU A 1 83 ? 7.374 0.441 -4.322 1.00 87.88 83 LEU A N 1
ATOM 671 C CA . LEU A 1 83 ? 8.529 -0.064 -3.569 1.00 87.88 83 LEU A CA 1
ATOM 672 C C . LEU A 1 83 ? 9.771 -0.232 -4.450 1.00 87.88 83 LEU A C 1
ATOM 674 O O . LEU A 1 83 ? 10.877 0.112 -4.023 1.00 87.88 83 LEU A O 1
ATOM 678 N N . LEU A 1 84 ? 9.599 -0.743 -5.671 1.00 92.44 84 LEU A N 1
ATOM 679 C CA . LEU A 1 84 ? 10.668 -0.851 -6.662 1.00 92.44 84 LEU A CA 1
ATOM 680 C C . LEU A 1 84 ? 11.206 0.533 -7.023 1.00 92.44 84 LEU A C 1
ATOM 682 O O . LEU A 1 84 ? 12.409 0.749 -6.928 1.00 92.44 84 LEU A O 1
ATOM 686 N N . ALA A 1 85 ? 10.340 1.501 -7.321 1.00 92.38 85 ALA A N 1
ATOM 687 C CA . ALA A 1 85 ? 10.747 2.873 -7.627 1.00 92.38 85 ALA A CA 1
ATOM 688 C C . ALA A 1 85 ? 11.482 3.562 -6.459 1.00 92.38 85 ALA A C 1
ATOM 690 O O . ALA A 1 85 ? 12.451 4.305 -6.662 1.00 92.38 85 ALA A O 1
ATOM 691 N N . HIS A 1 86 ? 11.071 3.290 -5.219 1.00 88.62 86 HIS A N 1
ATOM 692 C CA . HIS A 1 86 ? 11.784 3.756 -4.028 1.00 88.62 86 HIS A CA 1
ATOM 693 C C . HIS A 1 86 ? 13.176 3.111 -3.907 1.00 88.62 86 HIS A C 1
ATOM 695 O O . HIS A 1 86 ? 14.151 3.765 -3.536 1.00 88.62 86 HIS A O 1
ATOM 701 N N . GLY A 1 87 ? 13.274 1.844 -4.302 1.00 89.44 87 GLY A N 1
ATOM 702 C CA . GLY A 1 87 ? 14.484 1.038 -4.382 1.00 89.44 87 GLY A CA 1
ATOM 703 C C . GLY A 1 87 ? 15.328 1.185 -5.650 1.00 89.44 87 GLY A C 1
ATOM 704 O O . GLY A 1 87 ? 16.192 0.339 -5.883 1.00 89.44 87 GLY A O 1
ATOM 705 N N . TRP A 1 88 ? 15.067 2.207 -6.474 1.00 92.00 88 TRP A N 1
ATOM 706 C CA . TRP A 1 88 ? 15.737 2.426 -7.765 1.00 92.00 88 TRP A CA 1
ATOM 707 C C . TRP A 1 88 ? 15.639 1.241 -8.738 1.00 92.00 88 TRP A C 1
ATOM 709 O O . TRP A 1 88 ? 16.546 0.998 -9.522 1.00 92.00 88 TRP A O 1
ATOM 719 N N . PHE A 1 89 ? 14.536 0.496 -8.682 1.00 93.25 89 PHE A N 1
ATOM 720 C CA . PHE A 1 89 ? 14.227 -0.652 -9.542 1.00 93.25 89 PHE A CA 1
ATOM 721 C C . PHE A 1 89 ? 15.210 -1.827 -9.440 1.00 93.25 89 PHE A C 1
ATOM 723 O O . PHE A 1 89 ? 15.115 -2.757 -10.230 1.00 93.25 89 PHE A O 1
ATOM 730 N N . ILE A 1 90 ? 16.110 -1.822 -8.454 1.00 89.38 90 ILE A N 1
ATOM 731 C CA . ILE A 1 90 ? 17.060 -2.915 -8.199 1.00 89.38 90 ILE A CA 1
ATOM 732 C C . ILE A 1 90 ? 16.573 -3.761 -7.026 1.00 89.38 90 ILE A C 1
ATOM 734 O O . ILE A 1 90 ? 16.395 -4.968 -7.141 1.00 89.38 90 ILE A O 1
ATOM 738 N N . LYS A 1 91 ? 16.328 -3.121 -5.877 1.00 88.75 91 LYS A N 1
ATOM 739 C CA . LYS A 1 91 ? 15.869 -3.803 -4.665 1.00 88.75 91 LYS A CA 1
ATOM 740 C C . LYS A 1 91 ? 14.722 -3.018 -4.049 1.00 88.75 91 LYS A C 1
ATOM 742 O O . LYS A 1 91 ? 14.985 -1.914 -3.576 1.00 88.75 91 LYS A O 1
ATOM 747 N N . PRO A 1 92 ? 13.491 -3.555 -3.997 1.00 88.25 92 PRO A N 1
ATOM 748 C CA . PRO A 1 92 ? 12.354 -2.839 -3.443 1.00 88.25 92 PRO A CA 1
ATOM 749 C C . PRO A 1 92 ? 12.624 -2.427 -1.993 1.00 88.25 92 PRO A C 1
ATOM 751 O O . PRO A 1 92 ? 13.147 -3.203 -1.188 1.00 88.25 92 PRO A O 1
ATOM 754 N N . ARG A 1 93 ? 12.288 -1.177 -1.660 1.00 84.75 93 ARG A N 1
ATOM 755 C CA . ARG A 1 93 ? 12.509 -0.600 -0.327 1.00 84.75 93 ARG A CA 1
ATOM 756 C C . ARG A 1 93 ? 11.192 -0.130 0.265 1.00 84.75 93 ARG A C 1
ATOM 758 O O . ARG A 1 93 ? 10.496 0.673 -0.348 1.00 84.75 93 ARG A O 1
ATOM 765 N N . VAL A 1 94 ? 10.888 -0.579 1.480 1.00 78.75 94 VAL A N 1
ATOM 766 C CA . VAL A 1 94 ? 9.708 -0.138 2.242 1.00 78.75 94 VAL A CA 1
ATOM 767 C C . VAL A 1 94 ? 9.846 1.336 2.621 1.00 78.75 94 VAL A C 1
ATOM 769 O O . VAL A 1 94 ? 10.947 1.802 2.923 1.00 78.75 94 VAL A O 1
ATOM 772 N N . PHE A 1 95 ? 8.736 2.072 2.586 1.00 75.69 95 PHE A N 1
ATOM 773 C CA . PHE A 1 95 ? 8.697 3.453 3.056 1.00 75.69 95 PHE A CA 1
ATOM 774 C C . PHE A 1 95 ? 8.904 3.489 4.581 1.00 75.69 95 PHE A C 1
ATOM 776 O O . PHE A 1 95 ? 8.266 2.716 5.297 1.00 75.69 95 PHE A O 1
ATOM 783 N N . PRO A 1 96 ? 9.803 4.339 5.104 1.00 65.69 96 PRO A N 1
ATOM 784 C CA . PRO A 1 96 ? 10.026 4.426 6.541 1.00 65.69 96 PRO A CA 1
ATOM 785 C C . PRO A 1 96 ? 8.786 4.985 7.253 1.00 65.69 96 PRO A C 1
ATOM 787 O O . PRO A 1 96 ? 8.231 6.005 6.844 1.00 65.69 96 PRO A O 1
ATOM 790 N N . LEU A 1 97 ? 8.379 4.319 8.336 1.00 57.59 97 LEU A N 1
ATOM 791 C CA . LEU A 1 97 ? 7.336 4.776 9.254 1.00 57.59 97 LEU A CA 1
ATOM 792 C C . LEU A 1 97 ? 7.975 5.744 10.263 1.00 57.59 97 LEU A C 1
ATOM 794 O O . LEU A 1 97 ? 8.428 5.315 11.321 1.00 57.59 97 LEU A O 1
ATOM 798 N N . GLU A 1 98 ? 8.089 7.031 9.937 1.00 53.88 98 GLU A N 1
ATOM 799 C CA . GLU A 1 98 ? 8.588 8.025 10.900 1.00 53.88 98 GLU A CA 1
ATOM 800 C C . GLU A 1 98 ? 7.447 8.647 11.718 1.00 53.88 98 GLU A C 1
ATOM 802 O O . GLU A 1 98 ? 6.426 9.058 11.171 1.00 53.88 98 GLU A O 1
ATOM 807 N N . ARG A 1 99 ? 7.645 8.743 13.040 1.00 49.78 99 ARG A N 1
ATOM 808 C CA . ARG A 1 99 ? 6.870 9.603 13.947 1.00 49.78 99 ARG A CA 1
ATOM 809 C C . ARG A 1 99 ? 7.661 10.903 14.136 1.00 49.78 99 ARG A C 1
ATOM 811 O O . ARG A 1 99 ? 8.610 10.907 14.910 1.00 49.78 99 ARG A O 1
ATOM 818 N N . GLY A 1 100 ? 7.313 11.980 13.426 1.00 46.56 100 GLY A N 1
ATOM 819 C CA . GLY A 1 100 ? 7.935 13.301 13.627 1.00 46.56 100 GLY A CA 1
ATOM 820 C C . GLY A 1 100 ? 8.086 14.170 12.371 1.00 46.56 100 GLY A C 1
ATOM 821 O O . GLY A 1 100 ? 7.839 13.731 11.251 1.00 46.56 100 GLY A O 1
ATOM 822 N N . THR A 1 101 ? 8.498 15.426 12.578 1.00 45.94 101 THR A N 1
ATOM 823 C CA . THR A 1 101 ? 8.516 16.564 11.628 1.00 45.94 101 THR A CA 1
ATOM 824 C C . THR A 1 101 ? 9.678 16.571 10.610 1.00 45.94 101 THR A C 1
ATOM 826 O O . THR A 1 101 ? 10.033 17.619 10.071 1.00 45.94 101 THR A O 1
ATOM 829 N N . GLY A 1 102 ? 10.285 15.421 10.300 1.00 41.06 102 GLY A N 1
ATOM 830 C CA . GLY A 1 102 ? 11.487 15.339 9.459 1.00 41.06 102 GLY A CA 1
ATOM 831 C C . GLY A 1 102 ? 11.251 14.908 8.001 1.00 41.06 102 GLY A C 1
ATOM 832 O O . GLY A 1 102 ? 10.964 13.750 7.750 1.00 41.06 102 GLY A O 1
ATOM 833 N N . SER A 1 103 ? 11.505 15.814 7.044 1.00 43.47 103 SER A N 1
ATOM 834 C CA . SER A 1 103 ? 11.837 15.602 5.609 1.00 43.47 103 SER A CA 1
ATOM 835 C C . SER A 1 103 ? 10.863 14.857 4.650 1.00 43.47 103 SER A C 1
ATOM 837 O O . SER A 1 103 ? 10.293 13.804 4.914 1.00 43.47 103 SER A O 1
ATOM 839 N N . LYS A 1 104 ? 10.738 15.423 3.436 1.00 47.62 104 LYS A N 1
ATOM 840 C CA . LYS A 1 104 ? 9.573 15.430 2.516 1.00 47.62 104 LYS A CA 1
ATOM 841 C C . LYS A 1 104 ? 9.433 14.251 1.519 1.00 47.62 104 LYS A C 1
ATOM 843 O O . LYS A 1 104 ? 8.591 14.322 0.620 1.00 47.62 104 LYS A O 1
ATOM 848 N N . TRP A 1 105 ? 10.220 13.177 1.623 1.00 45.56 105 TRP A N 1
ATOM 849 C CA . TRP A 1 105 ? 10.344 12.150 0.558 1.00 45.56 105 TRP A CA 1
ATOM 850 C C . TRP A 1 105 ? 9.688 10.789 0.859 1.00 45.56 105 TRP A C 1
ATOM 852 O O . TRP A 1 105 ? 10.298 9.745 0.648 1.00 45.56 105 TRP A O 1
ATOM 862 N N . ARG A 1 106 ? 8.448 10.765 1.371 1.00 55.25 106 ARG A N 1
ATOM 863 C CA . ARG A 1 106 ? 7.875 9.534 1.968 1.00 55.25 106 ARG A CA 1
ATOM 864 C C . ARG A 1 106 ? 6.411 9.235 1.640 1.00 55.25 106 ARG A C 1
ATOM 866 O O . ARG A 1 106 ? 5.705 8.653 2.450 1.00 55.25 106 ARG A O 1
ATOM 873 N N . HIS A 1 107 ? 5.947 9.611 0.451 1.00 65.00 107 HIS A N 1
ATOM 874 C CA . HIS A 1 107 ? 4.603 9.253 -0.013 1.00 65.00 107 HIS A CA 1
ATOM 875 C C . HIS A 1 107 ? 4.698 8.472 -1.330 1.00 65.00 107 HIS A C 1
ATOM 877 O O . HIS A 1 107 ? 5.429 8.924 -2.214 1.00 65.00 107 HIS A O 1
ATOM 883 N N . PRO A 1 108 ? 3.932 7.377 -1.528 1.00 72.31 108 PRO A N 1
ATOM 884 C CA . PRO A 1 108 ? 3.910 6.628 -2.790 1.00 72.31 108 PRO A CA 1
ATOM 885 C C . PRO A 1 108 ? 3.787 7.508 -4.046 1.00 72.31 108 PRO A C 1
ATOM 887 O O . PRO A 1 108 ? 4.523 7.330 -5.011 1.00 72.31 108 PRO A O 1
ATOM 890 N N . LYS A 1 109 ? 2.965 8.567 -3.995 1.00 73.94 109 LYS A N 1
ATOM 891 C CA . LYS A 1 109 ? 2.792 9.545 -5.083 1.00 73.94 109 LYS A CA 1
ATOM 892 C C . LYS A 1 109 ? 4.089 10.252 -5.510 1.00 73.94 109 LYS A C 1
ATOM 894 O O . LYS A 1 109 ? 4.217 10.639 -6.665 1.00 73.94 109 LYS A O 1
ATOM 899 N N . LYS A 1 110 ? 5.086 10.392 -4.627 1.00 81.31 110 LYS A N 1
ATOM 900 C CA . LYS A 1 110 ? 6.398 10.975 -4.973 1.00 81.31 110 LYS A CA 1
ATOM 901 C C . LYS A 1 110 ? 7.257 10.051 -5.838 1.00 81.31 110 LYS A C 1
ATO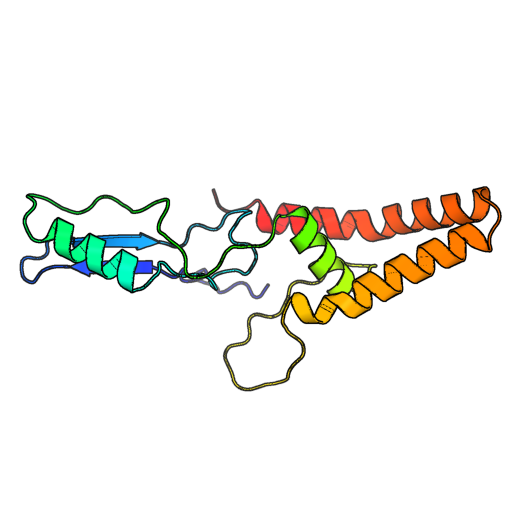M 903 O O . LYS A 1 110 ? 8.258 10.506 -6.380 1.00 81.31 110 LYS A O 1
ATOM 908 N N . MET A 1 111 ? 6.883 8.780 -5.978 1.00 87.25 111 MET A N 1
ATOM 909 C CA . MET A 1 111 ? 7.575 7.825 -6.844 1.00 87.25 111 MET A CA 1
ATOM 910 C C . MET A 1 111 ? 7.083 7.866 -8.295 1.00 87.25 111 MET A C 1
ATOM 912 O O . MET A 1 111 ? 7.749 7.308 -9.162 1.00 87.25 111 MET A O 1
ATOM 916 N N . ILE A 1 112 ? 5.971 8.558 -8.584 1.00 90.12 112 ILE A N 1
ATOM 917 C CA . ILE A 1 112 ? 5.405 8.661 -9.940 1.00 90.12 112 ILE A CA 1
ATOM 918 C C . ILE A 1 112 ? 6.442 9.150 -10.970 1.00 90.12 112 ILE A C 1
ATOM 920 O O . ILE A 1 112 ? 6.594 8.478 -11.987 1.00 90.12 112 ILE A O 1
ATOM 924 N N . PRO A 1 113 ? 7.237 10.213 -10.723 1.00 92.19 113 PRO A N 1
ATOM 925 C CA . PRO A 1 113 ? 8.250 10.647 -11.688 1.00 92.19 113 PRO A CA 1
ATOM 926 C C . PRO A 1 113 ? 9.315 9.582 -11.974 1.00 92.19 113 PRO A C 1
ATOM 928 O O . PRO A 1 113 ? 9.793 9.474 -13.097 1.00 92.19 113 PRO A O 1
ATOM 931 N N . ARG A 1 114 ? 9.667 8.759 -10.976 1.00 92.75 114 ARG A N 1
ATOM 932 C CA . ARG A 1 114 ? 10.625 7.659 -11.155 1.00 92.75 114 ARG A CA 1
ATOM 933 C C . ARG A 1 114 ? 10.033 6.525 -11.981 1.00 92.75 114 ARG A C 1
ATOM 935 O O . ARG A 1 114 ? 10.741 5.960 -12.803 1.00 92.75 114 ARG A O 1
ATOM 942 N N . LEU A 1 115 ? 8.754 6.209 -11.774 1.00 93.62 115 LEU A N 1
ATOM 943 C CA . LEU A 1 115 ? 8.030 5.232 -12.590 1.00 93.62 115 LEU A CA 1
ATOM 944 C C . LEU A 1 115 ? 7.968 5.676 -14.052 1.00 93.62 115 LEU A C 1
ATOM 946 O O . LEU A 1 115 ? 8.289 4.883 -14.931 1.00 93.62 115 LEU A O 1
ATOM 950 N N . ILE A 1 116 ? 7.633 6.948 -14.292 1.00 95.06 116 ILE A N 1
ATOM 951 C CA . ILE A 1 116 ? 7.620 7.533 -15.638 1.00 95.06 116 ILE A CA 1
ATOM 952 C C . ILE A 1 116 ? 9.022 7.467 -16.248 1.00 95.06 116 ILE A C 1
ATOM 954 O O . ILE A 1 116 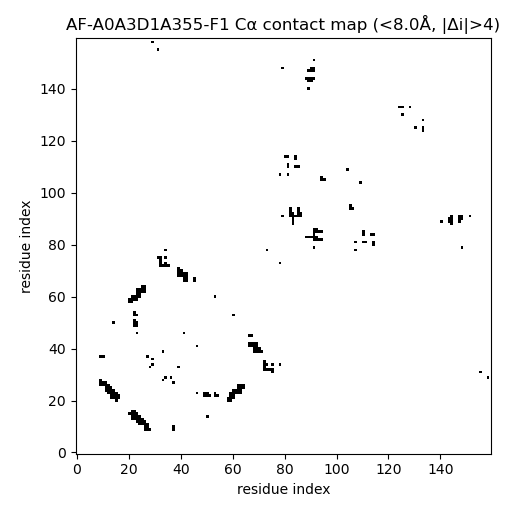? 9.176 6.930 -17.335 1.00 95.06 116 ILE A O 1
ATOM 958 N N . GLY A 1 117 ? 10.053 7.935 -15.537 1.00 96.06 117 GLY A N 1
ATOM 959 C CA . GLY A 1 117 ? 11.429 7.912 -16.041 1.00 96.06 117 GLY A CA 1
ATOM 960 C C . GLY A 1 117 ? 11.927 6.504 -16.378 1.00 96.06 117 GLY A C 1
ATOM 961 O O . GLY A 1 117 ? 12.550 6.305 -17.416 1.00 96.06 117 GLY A O 1
ATOM 962 N N . PHE A 1 118 ? 11.610 5.513 -15.543 1.00 95.88 118 PHE A N 1
ATOM 963 C CA . PHE A 1 118 ? 11.973 4.119 -15.788 1.00 95.88 118 PHE A CA 1
ATOM 964 C C . PHE A 1 118 ? 11.245 3.530 -16.999 1.00 95.88 118 PHE A C 1
ATOM 966 O O . PHE A 1 118 ? 11.880 2.904 -17.844 1.00 95.88 118 PHE A O 1
ATOM 973 N N . ALA A 1 119 ? 9.937 3.769 -17.122 1.00 95.62 119 ALA A N 1
ATOM 974 C CA . ALA A 1 119 ? 9.167 3.343 -18.288 1.00 95.62 119 ALA A CA 1
ATOM 975 C C . ALA A 1 119 ? 9.693 3.998 -19.576 1.00 95.62 119 ALA A C 1
ATOM 977 O O . ALA A 1 119 ? 9.941 3.301 -20.557 1.00 95.62 119 ALA A O 1
ATOM 978 N N . SER A 1 120 ? 9.947 5.309 -19.552 1.00 97.31 120 SER A N 1
ATOM 979 C CA . SER A 1 120 ? 10.517 6.039 -20.687 1.00 97.31 120 SER A CA 1
ATOM 980 C C . SER A 1 120 ? 11.894 5.507 -21.085 1.00 97.31 120 SER A C 1
ATOM 982 O O . SER A 1 120 ? 12.168 5.384 -22.275 1.00 97.31 120 SER A O 1
ATOM 984 N N . ALA A 1 121 ? 12.745 5.144 -20.119 1.00 96.69 121 ALA A N 1
ATOM 985 C CA . ALA A 1 121 ? 14.054 4.557 -20.399 1.00 96.69 121 ALA A CA 1
ATOM 986 C C . ALA A 1 121 ? 13.941 3.198 -21.109 1.00 96.69 121 ALA A C 1
ATOM 988 O O . ALA A 1 121 ? 14.655 2.961 -22.081 1.00 96.69 121 ALA A O 1
ATOM 989 N N . TRP A 1 122 ? 13.017 2.328 -20.684 1.00 97.00 122 TRP A N 1
ATOM 990 C CA . TRP A 1 122 ? 12.767 1.056 -21.372 1.00 97.00 122 TRP A CA 1
ATOM 991 C C . TRP A 1 122 ? 12.181 1.246 -22.769 1.00 97.00 122 TRP A C 1
ATOM 993 O O . TRP A 1 122 ? 12.602 0.557 -23.693 1.00 97.00 122 TRP A O 1
ATOM 1003 N N . ILE A 1 123 ? 11.259 2.194 -22.951 1.00 97.31 123 ILE A N 1
ATOM 1004 C CA . ILE A 1 123 ? 10.699 2.517 -24.272 1.00 97.31 123 ILE A CA 1
ATOM 1005 C C . ILE A 1 123 ? 11.802 3.028 -25.207 1.00 97.31 123 ILE A C 1
ATOM 1007 O O . ILE A 1 123 ? 11.912 2.564 -26.340 1.00 97.31 123 ILE A O 1
ATOM 1011 N N . ALA A 1 124 ? 12.659 3.933 -24.728 1.00 97.50 124 ALA A N 1
ATOM 1012 C CA . ALA A 1 124 ? 13.795 4.431 -25.498 1.00 97.50 124 ALA A CA 1
ATOM 1013 C C . ALA A 1 124 ? 14.784 3.306 -25.847 1.00 97.50 124 ALA A C 1
ATOM 1015 O O . ALA A 1 124 ? 15.235 3.221 -26.986 1.00 97.50 124 ALA A O 1
ATOM 1016 N N . ALA A 1 125 ? 15.078 2.406 -24.903 1.00 96.44 125 ALA A N 1
ATOM 1017 C CA . ALA A 1 125 ? 15.929 1.245 -25.148 1.00 96.44 125 ALA A CA 1
ATOM 1018 C C . ALA A 1 125 ? 15.323 0.290 -26.188 1.00 96.44 125 ALA A C 1
ATOM 1020 O O . ALA A 1 125 ? 16.044 -0.185 -27.058 1.00 96.44 125 ALA A O 1
ATOM 1021 N N . ALA A 1 126 ? 14.011 0.044 -26.140 1.00 96.44 126 ALA A N 1
ATOM 1022 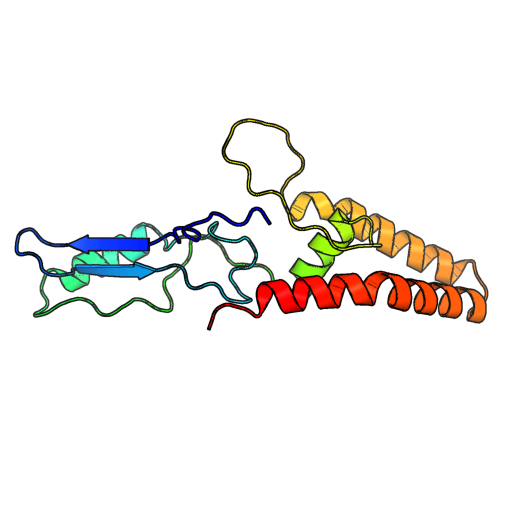C CA . ALA A 1 126 ? 13.314 -0.781 -27.127 1.00 96.44 126 ALA A CA 1
ATOM 1023 C C . ALA A 1 126 ? 13.362 -0.173 -28.537 1.00 96.44 126 ALA A C 1
ATOM 1025 O O . ALA A 1 126 ? 13.454 -0.905 -29.516 1.00 96.44 126 ALA A O 1
ATOM 1026 N N . ALA A 1 127 ? 13.299 1.158 -28.636 1.00 96.94 127 ALA A N 1
ATOM 1027 C CA . ALA A 1 127 ? 13.361 1.869 -29.909 1.00 96.94 127 ALA A CA 1
ATOM 1028 C C . ALA A 1 127 ? 14.789 1.971 -30.474 1.00 96.94 127 ALA A C 1
ATOM 1030 O O . ALA A 1 127 ? 14.963 1.975 -31.690 1.00 96.94 127 ALA A O 1
ATOM 1031 N N . ALA A 1 128 ? 15.803 2.077 -29.610 1.00 96.88 128 ALA A N 1
ATOM 1032 C CA . ALA A 1 128 ? 17.187 2.333 -30.014 1.00 96.88 128 ALA A CA 1
ATOM 1033 C C . ALA A 1 128 ? 18.053 1.069 -30.147 1.00 96.88 128 ALA A C 1
ATOM 1035 O O . ALA A 1 128 ? 19.039 1.085 -30.882 1.00 96.88 128 ALA A O 1
ATOM 1036 N N . LEU A 1 129 ? 17.737 -0.006 -29.418 1.00 95.44 129 LEU A N 1
ATOM 1037 C CA . LEU A 1 129 ? 18.557 -1.218 -29.377 1.00 95.44 129 LEU A CA 1
ATOM 1038 C C . LEU A 1 129 ? 17.969 -2.333 -30.250 1.00 95.44 129 LEU A C 1
ATOM 1040 O O . LEU A 1 129 ? 16.749 -2.473 -30.342 1.00 95.44 129 LEU A O 1
ATOM 1044 N N . PRO A 1 130 ? 18.815 -3.211 -30.821 1.00 97.44 130 PRO A N 1
ATOM 1045 C CA . PRO A 1 130 ? 18.334 -4.447 -31.421 1.00 97.44 130 PRO A CA 1
ATOM 1046 C C . PRO A 1 130 ? 17.561 -5.294 -30.402 1.00 97.44 130 PRO A C 1
ATOM 1048 O O . PRO A 1 130 ? 17.944 -5.381 -29.231 1.00 97.44 130 PRO A O 1
ATOM 1051 N N . LEU A 1 131 ? 16.514 -5.984 -30.866 1.00 94.94 131 LEU A N 1
ATOM 1052 C CA . LEU A 1 131 ? 15.575 -6.719 -30.009 1.00 94.94 131 LEU A CA 1
ATOM 1053 C C . LEU A 1 131 ? 16.265 -7.677 -29.022 1.00 94.94 131 LEU A C 1
ATOM 1055 O O . LEU A 1 131 ? 15.876 -7.748 -27.861 1.00 94.94 131 LEU A O 1
ATOM 1059 N N . HIS A 1 132 ? 17.313 -8.386 -29.446 1.00 95.88 132 HIS A N 1
ATOM 1060 C CA . HIS A 1 132 ? 18.025 -9.330 -28.579 1.00 95.88 132 HIS A CA 1
ATOM 1061 C C . HIS A 1 132 ? 18.765 -8.643 -27.418 1.00 95.88 132 HIS A C 1
ATOM 1063 O O . HIS A 1 132 ? 18.753 -9.168 -26.306 1.00 95.88 132 HIS A O 1
ATOM 1069 N N . TRP A 1 133 ? 19.347 -7.456 -27.629 1.00 97.00 133 TRP A N 1
ATOM 1070 C CA . TRP A 1 133 ? 19.982 -6.678 -26.555 1.00 97.00 133 TRP A CA 1
ATOM 1071 C C . TRP A 1 133 ? 18.953 -6.170 -25.554 1.00 97.00 133 TRP A C 1
ATOM 1073 O O . TRP A 1 133 ? 19.163 -6.271 -24.345 1.00 97.00 133 TRP A O 1
ATOM 1083 N N . PHE A 1 134 ? 17.818 -5.680 -26.055 1.00 96.81 134 PHE A N 1
ATOM 1084 C CA . PHE A 1 134 ? 16.701 -5.269 -25.213 1.00 96.81 134 PHE A CA 1
ATOM 1085 C C . PHE A 1 134 ? 16.186 -6.434 -24.353 1.00 96.81 134 PHE A C 1
ATOM 1087 O O . PHE A 1 134 ? 16.088 -6.301 -23.133 1.00 96.81 134 PHE A O 1
ATOM 1094 N N . LEU A 1 135 ? 15.916 -7.593 -24.967 1.00 96.94 135 LEU A N 1
ATOM 1095 C CA . LEU A 1 135 ? 15.423 -8.780 -24.263 1.00 96.94 135 LEU A CA 1
ATOM 1096 C C . LEU A 1 135 ? 16.428 -9.297 -23.230 1.00 96.94 135 LEU A C 1
ATOM 1098 O O . LEU A 1 135 ? 16.028 -9.653 -22.123 1.00 96.94 135 LEU A O 1
ATOM 1102 N N . MET A 1 136 ? 17.724 -9.299 -23.551 1.00 97.50 136 MET A N 1
ATOM 1103 C CA . MET A 1 136 ? 18.762 -9.704 -22.603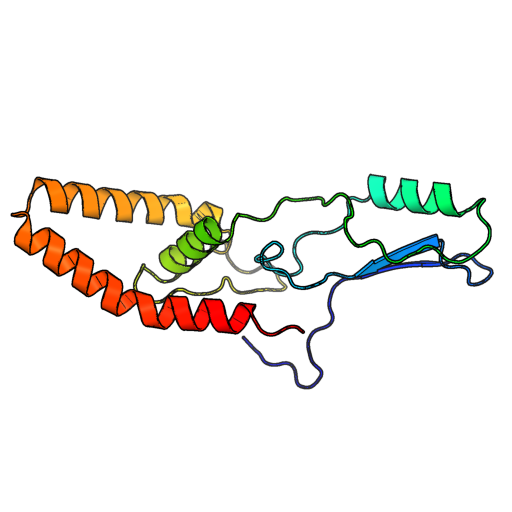 1.00 97.50 136 MET A CA 1
ATOM 1104 C C . MET A 1 136 ? 18.838 -8.749 -21.406 1.00 97.50 136 MET A C 1
ATOM 1106 O O . MET A 1 136 ? 18.917 -9.202 -20.264 1.00 97.50 136 MET A O 1
ATOM 1110 N N . GLY A 1 137 ? 18.749 -7.436 -21.643 1.00 96.50 137 GLY A N 1
ATOM 1111 C CA . GLY A 1 137 ? 18.670 -6.440 -20.574 1.00 96.50 137 GLY A CA 1
ATOM 1112 C C . GLY A 1 137 ? 17.434 -6.632 -19.692 1.00 96.50 137 GLY A C 1
ATOM 1113 O O . GLY A 1 137 ? 17.540 -6.603 -18.465 1.00 96.50 137 GLY A O 1
ATOM 1114 N N . ALA A 1 138 ? 16.269 -6.879 -20.298 1.00 96.12 138 ALA A N 1
ATOM 1115 C CA . ALA A 1 138 ? 15.025 -7.139 -19.574 1.00 96.12 1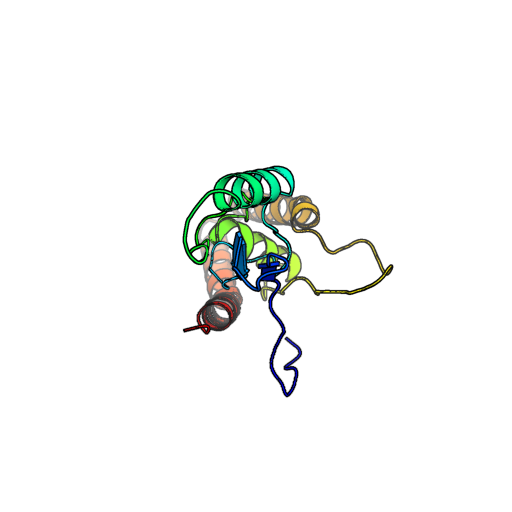38 ALA A CA 1
ATOM 1116 C C . ALA A 1 138 ? 15.117 -8.415 -18.724 1.00 96.12 138 ALA A C 1
ATOM 1118 O O . ALA A 1 138 ? 14.757 -8.397 -17.546 1.00 96.12 138 ALA A O 1
ATOM 1119 N N . ALA A 1 139 ? 15.665 -9.498 -19.282 1.00 97.44 139 ALA A N 1
ATOM 1120 C CA . ALA A 1 139 ? 15.891 -10.747 -18.561 1.00 97.44 139 ALA A CA 1
ATOM 1121 C C . ALA A 1 139 ? 16.842 -10.551 -17.371 1.00 97.44 139 ALA A C 1
ATOM 1123 O O . ALA A 1 139 ? 16.540 -10.985 -16.258 1.00 97.44 139 ALA A O 1
ATOM 1124 N N . LEU A 1 140 ? 17.951 -9.831 -17.574 1.00 97.12 140 LEU A N 1
ATOM 1125 C CA . LEU A 1 140 ? 18.891 -9.500 -16.505 1.00 97.12 140 LEU A CA 1
ATOM 1126 C C . LEU A 1 140 ? 18.218 -8.685 -15.394 1.00 97.12 140 LEU A C 1
ATOM 1128 O O . LEU A 1 140 ? 18.396 -8.978 -14.211 1.00 97.12 140 LEU A O 1
ATOM 1132 N N . TRP A 1 141 ? 17.409 -7.689 -15.758 1.00 96.19 141 TRP A N 1
ATOM 1133 C CA . TRP A 1 141 ? 16.675 -6.886 -14.786 1.00 96.19 141 TRP A CA 1
ATOM 1134 C C . TRP A 1 141 ? 15.701 -7.733 -13.956 1.00 96.19 141 TRP A C 1
ATOM 1136 O O . TRP A 1 141 ? 15.666 -7.592 -12.732 1.00 96.19 141 TRP A O 1
ATOM 1146 N N . VAL A 1 142 ? 14.971 -8.663 -14.583 1.00 95.44 142 VAL A N 1
ATOM 1147 C CA . VAL A 1 142 ? 14.085 -9.600 -13.872 1.00 95.44 142 VAL A CA 1
ATOM 1148 C C . VAL A 1 142 ? 14.875 -10.443 -12.872 1.00 95.44 142 VAL A C 1
ATOM 1150 O O . VAL A 1 142 ? 14.459 -10.551 -11.716 1.00 95.44 142 VAL A O 1
ATOM 1153 N N . VAL A 1 143 ? 16.030 -10.987 -13.269 1.00 96.69 143 VAL A N 1
ATOM 1154 C CA . VAL A 1 143 ? 16.901 -11.777 -12.379 1.00 96.69 143 VAL A CA 1
ATOM 1155 C C . VAL A 1 143 ? 17.355 -10.951 -11.171 1.00 96.69 143 VAL A C 1
ATOM 1157 O O . VAL A 1 143 ? 17.324 -11.447 -10.046 1.00 96.69 143 VAL A O 1
ATOM 1160 N N . ILE A 1 144 ? 17.712 -9.680 -11.373 1.00 94.81 144 ILE A N 1
ATOM 1161 C CA . ILE A 1 144 ? 18.159 -8.778 -10.301 1.00 94.81 144 ILE A CA 1
ATOM 1162 C C . ILE A 1 144 ? 17.008 -8.393 -9.356 1.00 94.81 144 ILE A C 1
ATOM 1164 O O . ILE A 1 144 ? 17.186 -8.390 -8.136 1.00 94.81 144 ILE A O 1
ATOM 1168 N N . ALA A 1 145 ? 15.827 -8.070 -9.890 1.00 93.38 145 ALA A N 1
ATOM 1169 C CA . ALA A 1 145 ? 14.700 -7.571 -9.100 1.00 93.38 145 ALA A CA 1
ATOM 1170 C C . ALA A 1 145 ? 13.959 -8.684 -8.332 1.00 93.38 145 ALA A C 1
ATOM 1172 O O . ALA A 1 145 ? 13.462 -8.455 -7.223 1.00 93.38 145 ALA A O 1
ATOM 1173 N N . THR A 1 146 ? 13.903 -9.896 -8.895 1.00 93.69 146 THR A N 1
ATOM 1174 C CA . THR A 1 146 ? 13.117 -11.028 -8.370 1.00 93.69 146 THR A CA 1
AT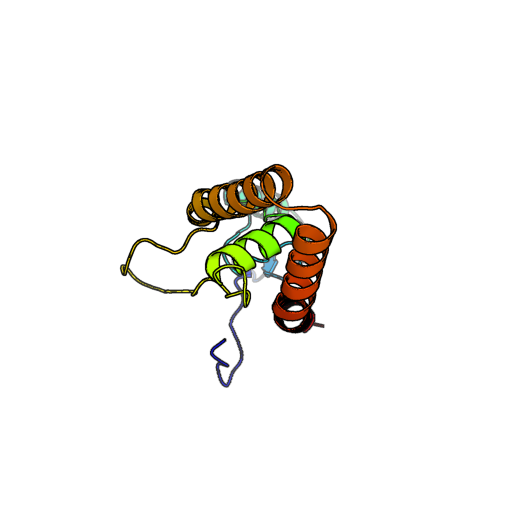OM 1175 C C . THR A 1 146 ? 13.413 -11.374 -6.906 1.00 93.69 146 THR A C 1
ATOM 1177 O O . THR A 1 146 ? 12.460 -11.444 -6.124 1.00 93.69 146 THR A O 1
ATOM 1180 N N . PRO A 1 147 ? 14.676 -11.529 -6.460 1.00 93.56 147 PRO A N 1
ATOM 1181 C CA . PRO A 1 147 ? 14.972 -11.864 -5.066 1.00 93.56 147 PRO A CA 1
ATOM 1182 C C . PRO A 1 147 ? 14.386 -10.854 -4.073 1.00 93.56 147 PRO A C 1
ATOM 1184 O O . PRO A 1 147 ? 13.853 -11.228 -3.027 1.00 93.56 147 PRO A O 1
ATOM 1187 N N . GLY A 1 148 ? 14.438 -9.566 -4.419 1.00 89.56 148 GLY A N 1
ATOM 1188 C CA . GLY A 1 148 ? 13.884 -8.501 -3.594 1.00 89.56 148 GLY A CA 1
ATOM 1189 C C . GLY A 1 148 ? 12.355 -8.497 -3.568 1.00 89.56 148 GLY A C 1
ATOM 1190 O O . GLY A 1 148 ? 11.762 -8.260 -2.516 1.00 89.56 148 GLY A O 1
ATOM 1191 N N . ILE A 1 149 ? 11.710 -8.795 -4.699 1.00 90.12 149 ILE A N 1
ATOM 1192 C CA . ILE A 1 149 ? 10.249 -8.933 -4.782 1.00 90.12 149 ILE A CA 1
ATOM 1193 C C . ILE A 1 149 ? 9.771 -10.103 -3.912 1.00 90.12 149 ILE A C 1
ATOM 1195 O O . ILE A 1 149 ? 8.821 -9.941 -3.145 1.00 90.12 149 ILE A O 1
ATOM 1199 N N . ILE A 1 150 ? 10.456 -11.251 -3.972 1.00 89.69 150 ILE A N 1
ATOM 1200 C CA . ILE A 1 150 ? 10.143 -12.432 -3.153 1.00 89.69 150 ILE A CA 1
ATOM 1201 C C . ILE A 1 150 ? 10.301 -12.121 -1.659 1.00 89.69 150 ILE A C 1
ATOM 1203 O O . ILE A 1 150 ? 9.423 -12.463 -0.867 1.00 89.69 150 ILE A O 1
ATOM 1207 N N . ASP A 1 151 ? 11.392 -11.457 -1.267 1.00 86.56 151 ASP A N 1
ATOM 1208 C CA . ASP A 1 151 ? 11.642 -11.057 0.125 1.00 86.56 151 ASP A CA 1
ATOM 1209 C C . ASP A 1 151 ? 10.530 -10.146 0.668 1.00 86.56 151 ASP A C 1
ATOM 1211 O O . ASP A 1 151 ? 10.017 -10.371 1.766 1.00 86.56 151 ASP A O 1
ATOM 1215 N N . ILE A 1 152 ? 10.104 -9.154 -0.120 1.00 83.06 152 ILE A N 1
ATOM 1216 C CA . ILE A 1 152 ? 8.973 -8.294 0.233 1.00 83.06 152 ILE A CA 1
ATOM 1217 C C . ILE A 1 152 ? 7.693 -9.117 0.345 1.00 83.06 152 ILE A C 1
ATOM 1219 O O . ILE A 1 152 ? 7.043 -9.066 1.383 1.00 83.06 152 ILE A O 1
ATOM 1223 N N . HIS A 1 153 ? 7.356 -9.922 -0.661 1.00 81.81 153 HIS A N 1
ATOM 1224 C CA . HIS A 1 153 ? 6.142 -10.732 -0.630 1.00 81.81 153 HIS A CA 1
ATOM 1225 C C . HIS A 1 153 ? 6.073 -11.610 0.629 1.00 81.81 153 HIS A C 1
ATOM 1227 O O . HIS A 1 153 ? 5.080 -11.567 1.348 1.00 81.81 153 HIS A O 1
ATOM 1233 N N . ARG A 1 154 ? 7.161 -12.309 0.981 1.00 80.25 154 ARG A N 1
ATOM 1234 C CA . ARG A 1 154 ? 7.237 -13.137 2.199 1.00 80.25 154 ARG A CA 1
ATOM 1235 C C . ARG A 1 154 ? 7.078 -12.326 3.486 1.00 80.25 154 ARG A C 1
ATOM 1237 O O . ARG A 1 154 ? 6.374 -12.759 4.390 1.00 80.25 154 ARG A O 1
ATOM 1244 N N . LYS A 1 155 ? 7.687 -11.141 3.581 1.00 73.94 155 LYS A N 1
ATOM 1245 C CA . LYS A 1 155 ? 7.567 -10.275 4.771 1.00 73.94 155 LYS A CA 1
ATOM 1246 C C . LYS A 1 155 ? 6.140 -9.788 5.019 1.00 73.94 155 LYS A C 1
ATOM 1248 O O . LYS A 1 155 ? 5.783 -9.575 6.172 1.00 73.94 155 LYS A O 1
ATOM 1253 N N . PHE A 1 156 ? 5.338 -9.640 3.968 1.00 68.19 156 PHE A N 1
ATOM 1254 C CA . PHE A 1 156 ? 3.925 -9.268 4.077 1.00 68.19 156 PHE A CA 1
ATOM 1255 C C . PHE A 1 156 ? 2.977 -10.484 4.243 1.00 68.19 156 PHE A C 1
ATOM 1257 O O . PHE A 1 156 ? 1.826 -10.278 4.612 1.00 68.19 156 PHE A O 1
ATOM 1264 N N . GLN A 1 157 ? 3.447 -11.733 4.058 1.00 55.19 157 GLN A N 1
ATOM 1265 C CA . GLN A 1 157 ? 2.667 -12.983 4.226 1.00 55.19 157 GLN A CA 1
ATOM 1266 C C . GLN A 1 157 ? 2.510 -13.459 5.689 1.00 55.19 157 GLN A C 1
ATOM 1268 O O . GLN A 1 157 ? 1.673 -14.317 5.961 1.00 55.19 157 GLN A O 1
ATOM 1273 N N . HIS A 1 158 ? 3.295 -12.958 6.649 1.00 44.66 158 HIS A N 1
ATOM 1274 C CA . HIS A 1 158 ? 3.383 -13.564 7.989 1.00 44.66 158 HIS A CA 1
ATOM 1275 C C . HIS A 1 158 ? 2.581 -12.844 9.075 1.00 44.66 158 HIS A C 1
ATOM 1277 O O . HIS A 1 158 ? 3.184 -12.338 10.016 1.00 44.66 158 HIS A O 1
ATOM 1283 N N . ILE A 1 159 ? 1.246 -12.834 8.985 1.00 45.88 159 ILE A N 1
ATOM 1284 C CA . ILE A 1 159 ? 0.364 -12.630 10.153 1.00 45.88 159 ILE A CA 1
ATOM 1285 C C . ILE A 1 159 ? -0.849 -13.564 9.990 1.00 45.88 159 ILE A C 1
ATOM 1287 O O . ILE A 1 159 ? -1.882 -13.165 9.458 1.00 45.88 159 ILE A O 1
ATOM 1291 N N . ARG A 1 160 ? -0.666 -14.839 10.362 1.00 31.64 160 ARG A N 1
ATOM 1292 C CA . ARG A 1 160 ? -1.755 -15.755 10.738 1.00 31.64 160 ARG A CA 1
ATOM 1293 C C . ARG A 1 160 ? -1.903 -15.701 12.249 1.00 31.64 160 ARG A C 1
ATOM 1295 O O . ARG A 1 160 ? -0.839 -15.651 12.907 1.00 31.64 160 ARG A O 1
#

Solvent-accessible surface area (backbone atoms only — not comparable to full-atom values): 9735 Å² total; per-residue (Å²): 130,87,79,54,96,86,58,79,90,64,59,65,50,76,40,65,48,96,89,68,45,36,25,35,35,37,62,65,71,84,43,75,69,36,74,79,52,90,67,63,45,66,27,68,68,58,52,48,52,48,32,59,66,34,66,82,50,86,71,62,50,66,78,53,87,78,66,61,51,72,53,84,58,62,59,56,72,61,46,50,51,37,22,22,39,68,26,72,62,45,42,53,36,82,78,81,88,75,90,72,97,73,81,94,85,78,53,70,77,75,30,49,65,50,48,51,52,52,52,52,51,52,53,49,41,59,74,73,40,60,69,68,61,38,51,51,52,51,51,51,48,47,65,56,26,47,64,34,51,53,53,52,54,55,70,73,65,75,74,129

Sequence (160 aa):
WTRHPNGYYQPAIVAISKEGKILYRWRCVPRYSNLSGAGARPAADYVWQQIQAHIETSGDAILDEDPEMTSKDFPWPVFLMFLLAHGWFIKPRVFPLERGTGSKWRHPKKMIPRLIGFASAWIAAAAALPLHWFLMGAALWVVIATPGIIDIHRKFQHIR

Foldseek 3Di:
DDADPVGDDWDKDWDADPVRATQAIETDDQDLFCQLGNPKDADPVQRVVSSVVSPPDPGHDDYDPDGHIPDTGDHNVLVQLLQCLVVLLQAGHDFDPDDDDDDDQGDSVNSVVSSVVVVVVLVVCCVPDDPVVSVVVVVVSCVRHVVRSVVVVVVSPPDD